Protein AF-A0AAE9CWZ1-F1 (afdb_monomer_lite)

Foldseek 3Di:
DVVVVVVVVVVVQVVVQVVVCVVVVNPDDRVVVCVVPPQAAEDADDPVPDDDDDDDPRYDHPYHPDPPDPPPPDDPPVVVVVQVVDPDADDDDPPDPDDPVPPDVVVVVVVHDD

Radius of gyration: 20.0 Å; chains: 1; bounding box: 52×28×36 Å

Sequence (114 aa):
MVTSFYYAFANLFDRQHTHAQSLMNGDVRHWKEILQTATFFFYNSNPYIQFAMPRLEKSVEIGRFTIEDSKSEKVDGEYDEILNLRNSTVLISFGTVVLSSDMPDSFKFLKMWF

Organism: Caenorhabditis briggsae (NCBI:txid6238)

InterPro domains:
  IPR050271 UDP-glycosyltransferase [PTHR48043] (7-108)

Structure (mmCIF, N/CA/C/O backbone):
data_AF-A0AAE9CWZ1-F1
#
_entry.id   AF-A0AAE9CWZ1-F1
#
loop_
_atom_site.group_PDB
_atom_site.id
_atom_site.type_symbol
_atom_site.label_atom_id
_atom_site.label_alt_id
_atom_site.label_comp_id
_atom_site.label_asym_id
_atom_site.label_entity_id
_atom_site.label_seq_id
_atom_site.pdbx_PDB_ins_code
_atom_site.Cartn_x
_atom_site.Cartn_y
_atom_site.Cartn_z
_atom_site.occupancy
_atom_site.B_iso_or_equiv
_atom_site.auth_seq_id
_atom_site.auth_comp_id
_atom_site.auth_asym_id
_atom_site.auth_atom_id
_atom_site.pdbx_PDB_model_num
ATOM 1 N N . MET A 1 1 ? 16.090 -14.486 13.052 1.00 58.25 1 MET A N 1
ATOM 2 C CA . MET A 1 1 ? 15.022 -13.486 13.282 1.00 58.25 1 MET A CA 1
ATOM 3 C C . MET A 1 1 ? 15.002 -12.411 12.192 1.00 58.25 1 MET A C 1
ATOM 5 O O . MET A 1 1 ? 13.959 -12.188 11.605 1.00 58.25 1 MET A O 1
ATOM 9 N N . VAL A 1 2 ? 16.143 -11.809 11.838 1.00 61.53 2 VAL A N 1
ATOM 10 C CA . VAL A 1 2 ? 16.217 -10.796 10.762 1.00 61.53 2 VAL A CA 1
ATOM 11 C C . VAL A 1 2 ? 15.918 -11.381 9.367 1.00 61.53 2 VAL A C 1
ATOM 13 O O . VAL A 1 2 ? 15.167 -10.800 8.592 1.00 61.53 2 VAL A O 1
ATOM 16 N N . THR A 1 3 ? 16.417 -12.583 9.065 1.00 70.69 3 THR A N 1
ATOM 17 C CA . THR A 1 3 ? 16.200 -13.243 7.763 1.00 70.69 3 THR A CA 1
ATOM 18 C C . THR A 1 3 ? 14.736 -13.604 7.497 1.00 70.69 3 THR A C 1
ATOM 20 O O . THR A 1 3 ? 14.282 -13.507 6.361 1.00 70.69 3 THR A O 1
ATOM 23 N N . SER A 1 4 ? 13.969 -13.979 8.530 1.00 79.50 4 SER A N 1
ATOM 24 C CA . SER A 1 4 ? 12.548 -14.317 8.358 1.00 79.50 4 SER A CA 1
ATOM 25 C C . SER A 1 4 ? 11.705 -13.086 8.043 1.00 79.50 4 SER A C 1
ATOM 27 O O . SER A 1 4 ? 10.764 -13.180 7.264 1.00 79.50 4 SER A O 1
ATOM 29 N N . PHE A 1 5 ? 12.068 -11.929 8.605 1.00 78.44 5 PHE A N 1
ATOM 30 C CA . PHE A 1 5 ? 11.422 -10.657 8.301 1.00 78.44 5 PHE A CA 1
ATOM 31 C C . PHE A 1 5 ? 11.621 -10.282 6.827 1.00 78.44 5 PHE A C 1
ATOM 33 O O . PHE A 1 5 ? 10.644 -10.075 6.113 1.00 78.44 5 PHE A O 1
ATOM 40 N N . TYR A 1 6 ? 12.862 -10.306 6.328 1.00 83.25 6 TYR A N 1
ATOM 41 C CA . TYR A 1 6 ? 13.136 -10.031 4.911 1.00 83.25 6 TYR A CA 1
ATOM 42 C C . TYR A 1 6 ? 12.433 -11.010 3.965 1.00 83.25 6 TYR A C 1
ATOM 44 O O . TYR A 1 6 ? 11.889 -10.592 2.944 1.00 83.25 6 TYR A O 1
ATOM 52 N N . TYR A 1 7 ? 12.391 -12.297 4.321 1.00 89.56 7 TYR A N 1
ATOM 53 C CA . TYR A 1 7 ? 11.687 -13.311 3.536 1.00 89.56 7 TYR A CA 1
ATOM 54 C C . TYR A 1 7 ? 10.173 -13.059 3.484 1.00 89.56 7 TYR A C 1
ATOM 56 O O . TYR A 1 7 ? 9.558 -13.177 2.426 1.00 89.56 7 TYR A O 1
ATOM 64 N N . ALA A 1 8 ? 9.567 -12.653 4.604 1.00 91.44 8 ALA A N 1
ATOM 65 C CA . ALA A 1 8 ? 8.147 -12.322 4.658 1.00 91.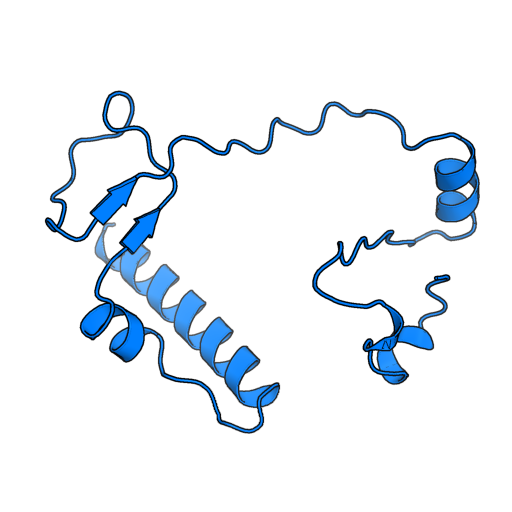44 8 ALA A CA 1
ATOM 66 C C . ALA A 1 8 ? 7.792 -11.129 3.753 1.00 91.44 8 ALA A C 1
ATOM 68 O O . ALA A 1 8 ? 6.812 -11.205 3.012 1.00 91.44 8 ALA A O 1
ATOM 69 N N . PHE A 1 9 ? 8.604 -10.065 3.761 1.00 88.69 9 PHE A N 1
ATOM 70 C CA . PHE A 1 9 ? 8.398 -8.909 2.880 1.00 88.69 9 PHE A CA 1
ATOM 71 C C . PHE A 1 9 ? 8.631 -9.235 1.409 1.00 88.69 9 PHE A C 1
ATOM 73 O O . PHE A 1 9 ? 7.834 -8.815 0.576 1.00 88.69 9 PHE A O 1
ATOM 80 N N . ALA A 1 10 ? 9.658 -10.024 1.085 1.00 92.25 10 ALA A N 1
ATOM 81 C CA . ALA A 1 10 ? 9.879 -10.475 -0.286 1.00 92.25 10 ALA A CA 1
ATOM 82 C C . ALA A 1 10 ? 8.652 -11.236 -0.819 1.00 92.25 10 ALA A C 1
ATOM 84 O O . ALA A 1 10 ? 8.110 -10.868 -1.856 1.00 92.25 10 ALA A O 1
ATOM 85 N N . ASN A 1 11 ? 8.125 -12.192 -0.046 1.00 94.75 11 ASN A N 1
ATOM 86 C CA . ASN A 1 11 ? 6.914 -12.930 -0.418 1.00 94.75 11 ASN A CA 1
ATOM 87 C C . ASN A 1 11 ? 5.666 -12.040 -0.511 1.00 94.75 11 ASN A C 1
ATOM 89 O O . ASN A 1 11 ? 4.745 -12.330 -1.276 1.00 94.75 11 ASN A O 1
ATOM 93 N N . LEU A 1 12 ? 5.569 -10.989 0.306 1.00 94.88 12 LEU A N 1
ATOM 94 C CA . LEU A 1 12 ? 4.478 -10.022 0.207 1.00 94.88 12 LEU A CA 1
ATOM 95 C C . LEU A 1 12 ? 4.575 -9.229 -1.101 1.00 94.88 12 LEU A C 1
ATOM 97 O O . LEU A 1 12 ? 3.591 -9.170 -1.836 1.00 94.88 12 LEU A O 1
ATOM 101 N N . PHE A 1 13 ? 5.747 -8.675 -1.408 1.00 94.62 13 PHE A N 1
ATOM 102 C CA . PHE A 1 13 ? 5.964 -7.892 -2.622 1.00 94.62 13 PHE A CA 1
ATOM 103 C C . PHE A 1 13 ? 5.832 -8.732 -3.890 1.00 94.62 13 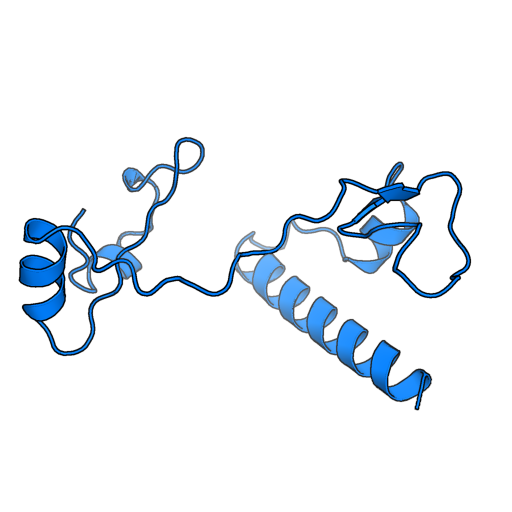PHE A C 1
ATOM 105 O O . PHE A 1 13 ? 5.242 -8.262 -4.858 1.00 94.62 13 PHE A O 1
ATOM 112 N N . ASP A 1 14 ? 6.279 -9.988 -3.878 1.00 95.44 14 ASP A N 1
ATOM 113 C CA . ASP A 1 14 ? 6.103 -10.906 -5.008 1.00 95.44 14 ASP A CA 1
ATOM 114 C C . ASP A 1 14 ? 4.612 -11.194 -5.268 1.00 95.44 14 ASP A C 1
ATOM 116 O O . ASP A 1 14 ? 4.153 -11.171 -6.414 1.00 95.44 14 ASP A O 1
ATOM 120 N N . ARG A 1 15 ? 3.809 -11.374 -4.207 1.00 95.38 15 ARG A N 1
ATOM 121 C CA . ARG A 1 15 ? 2.349 -11.534 -4.333 1.00 95.38 15 ARG A CA 1
ATOM 122 C C . ARG A 1 15 ? 1.669 -10.271 -4.856 1.00 95.38 15 ARG A C 1
ATOM 124 O O . ARG A 1 15 ? 0.822 -10.362 -5.741 1.00 95.38 15 ARG A O 1
ATOM 131 N N . GLN A 1 16 ? 2.042 -9.102 -4.336 1.00 93.88 16 GLN A N 1
ATOM 132 C CA . GLN A 1 16 ? 1.512 -7.819 -4.806 1.00 93.88 16 GLN A CA 1
ATOM 133 C C . GLN A 1 16 ? 1.870 -7.565 -6.272 1.00 93.88 16 GLN A C 1
ATOM 135 O O . GLN A 1 16 ? 1.009 -7.157 -7.047 1.00 93.88 16 GLN A O 1
ATOM 140 N N . HIS A 1 17 ? 3.109 -7.863 -6.664 1.00 94.44 17 HIS A N 1
ATOM 141 C CA . HIS A 1 17 ? 3.558 -7.747 -8.045 1.00 94.44 17 HIS A CA 1
ATOM 142 C C . HIS A 1 17 ? 2.763 -8.671 -8.971 1.00 94.44 17 HIS A C 1
ATOM 144 O O . HIS A 1 17 ? 2.250 -8.202 -9.979 1.00 94.44 17 HIS A O 1
ATOM 150 N N . THR A 1 18 ? 2.577 -9.940 -8.594 1.00 94.31 18 THR A N 1
ATOM 151 C CA . THR A 1 18 ? 1.771 -10.899 -9.373 1.00 94.31 18 THR A CA 1
ATOM 152 C C . THR A 1 18 ? 0.342 -10.393 -9.574 1.00 94.31 18 THR A C 1
ATOM 154 O O . THR A 1 18 ? -0.213 -10.470 -10.670 1.00 94.31 18 THR A O 1
ATOM 157 N N . HIS A 1 19 ? -0.257 -9.826 -8.523 1.00 93.19 19 HIS A N 1
ATOM 158 C CA . HIS A 1 19 ? -1.596 -9.259 -8.611 1.00 93.19 19 HIS A CA 1
ATOM 159 C C . HIS A 1 19 ? -1.639 -8.041 -9.543 1.00 93.19 19 HIS A C 1
ATOM 161 O O . HIS A 1 19 ? -2.466 -8.000 -10.452 1.00 93.19 19 HIS A O 1
ATOM 167 N N . ALA A 1 20 ? -0.707 -7.097 -9.398 1.00 92.38 20 ALA A N 1
ATOM 168 C CA . ALA A 1 20 ? -0.603 -5.941 -10.287 1.00 92.38 20 ALA A CA 1
ATOM 169 C C . ALA A 1 20 ? -0.387 -6.362 -11.750 1.00 92.38 20 ALA A C 1
ATOM 171 O O . ALA A 1 20 ? -1.028 -5.825 -12.650 1.00 92.38 20 ALA A O 1
ATOM 172 N N . GLN A 1 21 ? 0.447 -7.377 -11.983 1.00 93.06 21 GLN A N 1
ATOM 173 C CA . GLN A 1 21 ? 0.716 -7.926 -13.308 1.00 93.06 21 GLN A CA 1
ATOM 174 C C . GLN A 1 21 ? -0.554 -8.486 -13.966 1.00 93.06 21 GLN A C 1
ATOM 176 O O . GLN A 1 21 ? -0.770 -8.250 -15.154 1.00 93.06 21 GLN A O 1
ATOM 181 N N . SER A 1 22 ? -1.416 -9.170 -13.200 1.00 91.62 22 SER A N 1
ATOM 182 C CA . SER A 1 22 ? -2.708 -9.665 -13.701 1.00 91.62 22 SER A CA 1
ATOM 183 C C . SER A 1 22 ? -3.698 -8.554 -14.058 1.00 91.62 22 SER A C 1
ATOM 185 O O . SER A 1 22 ? -4.511 -8.739 -14.957 1.00 91.62 22 SER A O 1
ATOM 187 N N . LEU A 1 23 ? -3.622 -7.405 -13.381 1.00 89.94 23 LEU A N 1
ATOM 188 C CA . LEU A 1 23 ? -4.533 -6.276 -13.591 1.00 89.94 23 LEU A CA 1
ATOM 189 C C . LEU A 1 23 ? -4.101 -5.375 -14.752 1.00 89.94 23 LEU A C 1
ATOM 191 O O . LEU A 1 23 ? -4.948 -4.801 -15.427 1.00 89.94 23 LEU A O 1
ATOM 195 N N . MET A 1 24 ? -2.794 -5.241 -14.981 1.00 88.44 24 MET A N 1
ATOM 196 C CA . MET A 1 24 ? -2.226 -4.345 -15.996 1.00 88.44 24 MET A CA 1
ATOM 197 C C . MET A 1 24 ? -1.735 -5.098 -17.243 1.00 88.44 24 MET A C 1
ATOM 199 O O . MET A 1 24 ? -0.868 -4.610 -17.961 1.00 88.44 24 MET A O 1
ATOM 203 N N . ASN A 1 25 ? -2.245 -6.309 -17.496 1.00 88.31 25 ASN A N 1
ATOM 204 C CA . ASN A 1 25 ? -1.882 -7.146 -18.649 1.00 88.31 25 ASN A CA 1
ATOM 205 C C . ASN A 1 25 ? -0.362 -7.333 -18.841 1.00 88.31 25 ASN A C 1
ATOM 207 O O . ASN A 1 25 ? 0.129 -7.412 -19.966 1.00 88.31 25 ASN A O 1
ATOM 211 N N . GLY A 1 26 ? 0.393 -7.410 -17.744 1.00 87.94 26 GLY A N 1
ATOM 212 C CA . GLY A 1 26 ? 1.845 -7.572 -17.783 1.00 87.94 26 GLY A CA 1
ATOM 213 C C . GLY A 1 26 ? 2.667 -6.281 -17.845 1.00 87.94 26 GLY A C 1
ATOM 214 O O . GLY A 1 26 ? 3.882 -6.371 -17.684 1.00 87.94 26 GLY A O 1
ATOM 215 N N . ASP A 1 27 ? 2.056 -5.104 -18.003 1.00 91.00 27 ASP A N 1
ATOM 216 C CA . ASP A 1 27 ? 2.763 -3.813 -18.058 1.00 91.00 27 ASP A CA 1
ATOM 217 C C . ASP A 1 27 ? 3.105 -3.274 -16.656 1.00 91.00 27 ASP A C 1
ATOM 219 O O . ASP A 1 27 ? 2.652 -2.216 -16.222 1.00 91.00 27 ASP A O 1
ATOM 223 N N . VAL A 1 28 ? 3.870 -4.052 -15.882 1.00 92.19 28 VAL A N 1
ATOM 224 C CA . VAL A 1 28 ? 4.299 -3.686 -14.523 1.00 92.19 28 VAL A CA 1
ATOM 225 C C . VAL A 1 28 ? 5.752 -4.073 -14.312 1.00 92.19 28 VAL A C 1
ATOM 227 O O . VAL A 1 28 ? 6.128 -5.234 -14.459 1.00 92.19 28 VAL A O 1
ATOM 230 N N . ARG A 1 29 ? 6.571 -3.111 -13.881 1.00 92.06 29 ARG A N 1
ATOM 231 C CA . ARG A 1 29 ? 7.966 -3.369 -13.497 1.00 92.06 29 ARG A CA 1
ATOM 232 C C . ARG A 1 29 ? 8.052 -4.192 -12.215 1.00 92.06 29 ARG A C 1
ATOM 234 O O . ARG A 1 29 ? 7.265 -4.004 -11.284 1.00 92.06 29 ARG A O 1
ATOM 241 N N . HIS A 1 30 ? 9.053 -5.064 -12.131 1.00 94.00 30 HIS A N 1
ATOM 242 C CA . HIS A 1 30 ? 9.279 -5.856 -10.928 1.00 94.00 30 HIS A CA 1
ATOM 243 C C . HIS A 1 30 ? 9.739 -4.957 -9.769 1.00 94.00 30 HIS A C 1
ATOM 245 O O . HIS A 1 30 ? 10.570 -4.064 -9.942 1.00 94.00 30 HIS A O 1
ATOM 251 N N . TRP A 1 31 ? 9.253 -5.205 -8.550 1.00 92.62 31 TRP A N 1
ATOM 252 C CA . TRP A 1 31 ? 9.542 -4.338 -7.396 1.00 92.62 31 TRP A CA 1
ATOM 253 C C . TRP A 1 31 ? 11.047 -4.213 -7.097 1.00 92.62 31 TRP A C 1
ATOM 255 O O . TRP A 1 31 ? 11.519 -3.142 -6.723 1.00 92.62 31 TRP A O 1
ATOM 265 N N . LYS A 1 32 ? 11.827 -5.279 -7.327 1.00 92.56 32 LYS A N 1
ATOM 266 C CA . LYS A 1 32 ? 13.298 -5.257 -7.187 1.00 92.56 32 LYS A CA 1
ATOM 267 C C . LYS A 1 32 ? 13.966 -4.261 -8.140 1.00 92.56 32 LYS A C 1
ATOM 269 O O . LYS A 1 32 ? 14.878 -3.555 -7.724 1.00 92.56 32 LYS A O 1
ATOM 274 N N . GLU A 1 33 ? 13.497 -4.172 -9.383 1.00 93.50 33 GLU A N 1
ATOM 275 C CA . GLU A 1 33 ? 14.028 -3.225 -10.372 1.00 93.50 33 GLU A CA 1
ATOM 276 C C . GLU A 1 33 ? 13.692 -1.788 -9.978 1.00 93.50 33 GLU A C 1
ATOM 278 O O . GLU A 1 33 ? 14.538 -0.898 -10.070 1.00 93.50 33 GLU A O 1
ATOM 283 N N . ILE A 1 34 ? 12.473 -1.566 -9.474 1.00 92.06 34 ILE A N 1
ATOM 284 C CA . ILE A 1 34 ? 12.043 -0.263 -8.959 1.00 92.06 34 ILE A CA 1
ATOM 285 C C . ILE A 1 34 ? 12.952 0.163 -7.802 1.00 92.06 34 ILE A C 1
ATOM 287 O O . ILE A 1 34 ? 13.468 1.275 -7.819 1.00 92.06 34 ILE A O 1
ATOM 291 N N . LEU A 1 35 ? 13.226 -0.719 -6.835 1.00 89.12 35 LEU A N 1
ATOM 292 C CA . LEU A 1 35 ? 14.139 -0.409 -5.728 1.00 89.12 35 LEU A CA 1
ATOM 293 C C . LEU A 1 35 ? 15.569 -0.111 -6.207 1.00 89.12 35 LEU A C 1
ATOM 295 O O . LEU A 1 35 ? 16.243 0.760 -5.661 1.00 89.12 35 LEU A O 1
ATOM 299 N N . GLN A 1 36 ? 16.058 -0.803 -7.232 1.00 89.62 36 GLN A N 1
ATOM 300 C CA . GLN A 1 36 ? 17.405 -0.560 -7.753 1.00 89.62 36 GLN A CA 1
ATOM 301 C C . GLN A 1 36 ? 17.509 0.769 -8.513 1.00 89.62 36 GLN A C 1
ATOM 303 O O . GLN A 1 36 ? 18.513 1.469 -8.387 1.00 89.62 36 GLN A O 1
ATOM 308 N N . THR A 1 37 ? 16.467 1.136 -9.261 1.00 92.12 37 THR A N 1
ATOM 309 C CA . THR A 1 37 ? 16.477 2.292 -10.174 1.00 92.12 37 THR A CA 1
ATOM 310 C C . THR A 1 37 ? 15.871 3.565 -9.586 1.00 92.12 37 THR A C 1
ATOM 312 O O . THR A 1 37 ? 16.080 4.643 -10.138 1.00 92.12 37 THR A O 1
ATOM 315 N N . ALA A 1 38 ? 15.153 3.481 -8.463 1.00 90.75 38 ALA A N 1
ATOM 316 C CA . ALA A 1 38 ? 14.527 4.637 -7.832 1.00 90.75 38 ALA A CA 1
ATOM 317 C C . ALA A 1 38 ? 15.557 5.707 -7.436 1.00 90.75 38 ALA A C 1
ATOM 319 O O . ALA A 1 38 ? 16.536 5.425 -6.731 1.00 90.75 38 ALA A O 1
ATOM 320 N N . THR A 1 39 ? 15.295 6.948 -7.856 1.00 92.12 39 THR A N 1
ATOM 321 C CA . THR A 1 39 ? 16.121 8.120 -7.534 1.00 92.12 39 THR A CA 1
ATOM 322 C C . THR A 1 39 ? 15.944 8.564 -6.092 1.00 92.12 39 THR A C 1
ATOM 324 O O . THR A 1 39 ? 16.933 8.926 -5.474 1.00 92.12 39 THR A O 1
ATOM 327 N N . PHE A 1 40 ? 14.721 8.495 -5.557 1.00 92.44 40 PHE A N 1
ATOM 328 C CA . PHE A 1 40 ? 14.389 8.858 -4.179 1.00 92.44 40 PHE A CA 1
ATOM 329 C C . PHE A 1 40 ? 13.467 7.817 -3.549 1.00 92.44 40 PHE A C 1
ATOM 331 O O . PHE A 1 40 ? 12.624 7.229 -4.228 1.00 92.44 40 PHE A O 1
ATOM 338 N N . PHE A 1 41 ? 13.608 7.623 -2.241 1.00 89.75 41 PHE A N 1
ATOM 339 C CA . PHE A 1 41 ? 12.720 6.797 -1.435 1.00 89.75 41 PHE A CA 1
ATOM 340 C C . PHE A 1 41 ? 11.993 7.656 -0.422 1.00 89.75 41 PHE A C 1
ATOM 342 O O . PHE A 1 41 ? 12.626 8.213 0.466 1.00 89.75 41 PHE A O 1
ATOM 349 N N . PHE A 1 42 ? 10.671 7.711 -0.525 1.00 89.31 42 PHE A N 1
ATOM 350 C CA . PHE A 1 42 ? 9.832 8.378 0.458 1.00 89.31 42 PHE A CA 1
ATOM 351 C C . PHE A 1 42 ? 9.279 7.341 1.427 1.00 89.31 42 PHE A C 1
ATOM 353 O O . PHE A 1 42 ? 8.658 6.370 0.995 1.00 89.31 42 PHE A O 1
ATOM 360 N N . TYR A 1 43 ? 9.494 7.521 2.727 1.00 85.12 43 TYR A N 1
ATOM 361 C CA . TYR A 1 43 ? 8.907 6.635 3.729 1.00 85.12 43 TYR A CA 1
ATOM 362 C C . TYR A 1 43 ? 8.463 7.381 4.977 1.00 85.12 43 TYR A C 1
ATOM 364 O O . TYR A 1 43 ? 8.986 8.437 5.343 1.00 85.12 43 TYR A O 1
ATOM 372 N N . ASN A 1 44 ? 7.457 6.801 5.629 1.00 86.19 44 ASN A N 1
ATOM 373 C CA . ASN A 1 44 ? 6.916 7.320 6.866 1.00 86.19 44 ASN A CA 1
ATOM 374 C C . ASN A 1 44 ? 7.849 6.975 8.028 1.00 86.19 44 ASN A C 1
ATOM 376 O O . ASN A 1 44 ? 7.945 5.818 8.428 1.00 86.19 44 ASN A O 1
ATOM 380 N N . SER A 1 45 ? 8.571 7.965 8.539 1.00 82.31 45 SER A N 1
ATOM 381 C CA . SER A 1 45 ? 9.475 7.799 9.673 1.00 82.31 45 SER A CA 1
ATOM 382 C C . SER A 1 45 ? 9.682 9.127 10.387 1.00 82.31 45 SER A C 1
ATOM 384 O O . SER A 1 45 ? 9.475 10.198 9.813 1.00 82.31 45 SER A O 1
ATOM 386 N N . ASN A 1 46 ? 10.063 9.039 11.661 1.00 81.25 46 ASN A N 1
ATOM 387 C CA . ASN A 1 46 ? 10.530 10.171 12.440 1.00 81.25 46 ASN A CA 1
ATOM 388 C C . ASN A 1 46 ? 11.972 9.892 12.902 1.00 81.25 46 ASN A C 1
ATOM 390 O O . ASN A 1 46 ? 12.174 8.951 13.681 1.00 81.25 46 ASN A O 1
ATOM 394 N N . PRO A 1 47 ? 12.950 10.725 12.502 1.00 76.69 47 PRO A N 1
ATOM 395 C CA . PRO A 1 47 ? 14.366 10.472 12.753 1.00 76.69 47 PRO A CA 1
ATOM 396 C C . PRO A 1 47 ? 14.746 10.572 14.234 1.00 76.69 47 PRO A C 1
ATOM 398 O O . PRO A 1 47 ? 15.796 10.069 14.623 1.00 76.69 47 PRO A O 1
ATOM 401 N N . TYR A 1 48 ? 13.914 11.217 15.056 1.00 78.62 48 TYR A N 1
ATOM 402 C CA . TYR A 1 48 ? 14.168 11.426 16.481 1.00 78.62 48 TYR A CA 1
ATOM 403 C C . TYR A 1 48 ? 13.586 10.324 17.372 1.00 78.62 48 TYR A C 1
ATOM 405 O O . TYR A 1 48 ? 14.047 10.147 18.495 1.00 78.62 48 TYR A O 1
ATOM 413 N N . ILE A 1 49 ? 12.561 9.606 16.900 1.00 82.00 49 ILE A N 1
ATOM 414 C CA . ILE A 1 49 ? 11.846 8.585 17.688 1.00 82.00 49 ILE A CA 1
ATOM 415 C C . ILE A 1 49 ? 12.250 7.171 17.254 1.00 82.00 49 ILE A C 1
ATOM 417 O O . ILE A 1 49 ? 12.219 6.238 18.055 1.00 82.00 49 ILE A O 1
ATOM 421 N N . GLN A 1 50 ? 12.604 6.992 15.981 1.00 73.81 50 GLN A N 1
ATOM 422 C CA . GLN A 1 50 ? 12.916 5.681 15.430 1.00 73.81 50 GLN A CA 1
ATOM 423 C C . GLN A 1 50 ? 14.336 5.224 15.789 1.00 73.81 50 GLN A C 1
ATOM 425 O O . GLN A 1 50 ? 15.249 6.027 15.968 1.00 73.81 50 GLN A O 1
ATOM 430 N N . PHE A 1 51 ? 14.527 3.904 15.859 1.00 79.62 51 PHE A N 1
ATOM 431 C CA . PHE A 1 51 ? 15.849 3.301 16.001 1.00 79.62 51 PHE A CA 1
ATOM 432 C C . PHE A 1 51 ? 16.795 3.744 14.880 1.00 79.62 51 PHE A C 1
ATOM 434 O O . PHE A 1 51 ? 16.402 3.824 13.714 1.00 79.62 51 PHE A O 1
ATOM 441 N N . ALA A 1 52 ? 18.061 3.970 15.237 1.00 79.88 52 ALA A N 1
ATOM 442 C CA . ALA A 1 52 ? 19.097 4.299 14.272 1.00 79.88 52 ALA A CA 1
ATOM 443 C C . ALA A 1 52 ? 19.270 3.144 13.273 1.00 79.88 52 ALA A C 1
ATOM 445 O O . ALA A 1 52 ? 19.623 2.024 13.647 1.00 79.88 52 ALA A O 1
ATOM 446 N N . MET A 1 53 ? 19.024 3.431 11.997 1.00 80.38 53 MET A N 1
ATOM 447 C CA . MET A 1 53 ? 19.214 2.503 10.886 1.00 80.38 53 MET A CA 1
ATOM 448 C C . MET A 1 53 ? 20.074 3.163 9.801 1.00 80.38 53 MET A C 1
ATOM 450 O O . MET A 1 53 ? 20.021 4.387 9.649 1.00 80.38 53 MET A O 1
ATOM 454 N N . PRO A 1 54 ? 20.873 2.392 9.044 1.00 82.69 54 PRO A N 1
ATOM 455 C CA . PRO A 1 54 ? 21.620 2.937 7.918 1.00 82.69 54 PRO A CA 1
ATOM 456 C C . PRO A 1 54 ? 20.648 3.486 6.868 1.00 82.69 54 PRO A C 1
ATOM 458 O O . PRO A 1 54 ? 19.745 2.781 6.418 1.00 82.69 54 PRO A O 1
ATOM 461 N N . ARG A 1 55 ? 20.838 4.751 6.482 1.00 80.12 55 ARG A N 1
ATOM 462 C CA . ARG A 1 55 ? 20.027 5.435 5.467 1.00 80.12 55 ARG A CA 1
ATOM 463 C C . ARG A 1 55 ? 20.863 5.711 4.230 1.00 80.12 55 ARG A C 1
ATOM 465 O O . ARG A 1 55 ? 22.025 6.092 4.332 1.00 80.12 55 ARG A O 1
ATOM 472 N N . LEU A 1 56 ? 20.249 5.539 3.066 1.00 85.00 56 LEU A N 1
ATOM 473 C CA . LEU A 1 56 ? 20.818 6.011 1.806 1.00 85.00 56 LEU A CA 1
ATOM 474 C C . LEU A 1 56 ? 20.582 7.518 1.692 1.00 85.00 56 LEU A C 1
ATOM 476 O O . LEU A 1 56 ? 19.517 7.980 2.087 1.00 85.00 56 LEU A O 1
ATOM 480 N N . GLU A 1 57 ? 21.498 8.266 1.081 1.00 86.62 57 GLU A N 1
ATOM 481 C CA . GLU A 1 57 ? 21.343 9.723 0.889 1.00 86.62 57 GLU A CA 1
ATOM 482 C C . GLU A 1 57 ? 20.089 10.094 0.080 1.00 86.62 57 GLU A C 1
ATOM 484 O O . GLU A 1 57 ? 19.515 11.162 0.258 1.00 86.62 57 GLU A O 1
ATOM 489 N N . LYS A 1 58 ? 19.600 9.165 -0.749 1.00 88.88 58 LYS A N 1
ATOM 490 C CA . LYS A 1 58 ? 18.344 9.287 -1.501 1.00 88.88 58 LYS A CA 1
ATOM 491 C C . LYS A 1 58 ? 17.061 9.012 -0.700 1.00 88.88 58 LYS A C 1
ATOM 493 O O . LYS A 1 58 ? 15.989 8.848 -1.278 1.00 88.88 58 LYS A O 1
ATOM 498 N N . SER A 1 59 ? 17.158 8.904 0.617 1.00 88.81 59 SER A N 1
ATOM 499 C CA . SER A 1 59 ? 16.035 8.623 1.514 1.00 88.81 59 SER A CA 1
ATOM 500 C C . SER A 1 59 ? 15.413 9.920 2.021 1.00 88.81 59 SER A C 1
ATOM 502 O O . SER A 1 59 ? 16.082 10.695 2.697 1.00 88.81 59 SER A O 1
ATOM 504 N N . VAL A 1 60 ? 14.135 10.141 1.728 1.00 89.25 60 VAL A N 1
ATOM 505 C CA . VAL A 1 60 ? 13.365 11.311 2.156 1.00 89.25 60 VAL A CA 1
ATOM 506 C C . VAL A 1 60 ? 12.277 10.876 3.134 1.00 89.25 60 VAL A C 1
ATOM 508 O O . VAL A 1 60 ? 11.392 10.082 2.817 1.00 89.25 60 VAL A O 1
ATOM 511 N N . GLU A 1 61 ? 12.325 11.419 4.343 1.00 87.12 61 GLU A N 1
ATOM 512 C CA . GLU A 1 61 ? 11.339 11.137 5.384 1.00 87.12 61 GLU A CA 1
ATOM 513 C C . GLU A 1 61 ? 10.193 12.143 5.281 1.00 87.12 61 GLU A C 1
ATOM 515 O O . GLU A 1 61 ? 10.394 13.347 5.421 1.00 87.12 61 GLU A O 1
ATOM 520 N N . ILE A 1 62 ? 8.977 11.656 5.037 1.00 85.75 62 ILE A N 1
ATOM 521 C CA . ILE A 1 62 ? 7.792 12.509 4.824 1.00 85.75 62 ILE A CA 1
ATOM 522 C C . ILE A 1 62 ? 7.085 12.905 6.131 1.00 85.75 62 ILE A C 1
ATOM 524 O O . ILE A 1 62 ? 5.961 13.397 6.108 1.00 85.75 62 ILE A O 1
ATOM 528 N N . GLY A 1 63 ? 7.739 12.707 7.281 1.00 72.50 63 GLY A N 1
ATOM 529 C CA . GLY A 1 63 ? 7.137 12.909 8.599 1.00 72.50 63 GLY A CA 1
ATOM 530 C C . GLY A 1 63 ? 6.079 11.851 8.920 1.00 72.50 63 GLY A C 1
ATOM 531 O O . GLY A 1 63 ? 5.727 11.017 8.091 1.00 72.50 63 GLY A O 1
ATOM 532 N N . ARG A 1 64 ? 5.597 11.821 10.163 1.00 66.25 64 ARG A N 1
ATOM 533 C CA . ARG A 1 64 ? 4.687 10.779 10.659 1.00 66.25 64 ARG A CA 1
ATOM 534 C C . ARG A 1 64 ? 3.246 11.058 10.203 1.00 66.25 64 ARG A C 1
ATOM 536 O O . ARG A 1 64 ? 2.596 11.942 10.746 1.00 66.25 64 ARG A O 1
ATOM 543 N N . PHE A 1 65 ? 2.735 10.264 9.264 1.00 68.19 65 PHE A N 1
ATOM 544 C CA . PHE A 1 65 ? 1.316 10.174 8.927 1.00 68.19 65 PHE A CA 1
ATOM 545 C C . PHE A 1 65 ? 0.789 8.997 9.736 1.00 68.19 65 PHE A C 1
ATOM 547 O O . PHE A 1 65 ? 0.815 7.853 9.291 1.00 68.19 65 PHE A O 1
ATOM 554 N N . THR A 1 66 ? 0.427 9.256 10.991 1.00 66.19 66 THR A N 1
ATOM 555 C CA . THR A 1 66 ? -0.297 8.238 11.757 1.00 66.19 66 THR A CA 1
ATOM 556 C C . THR A 1 66 ? -1.743 8.360 11.350 1.00 66.19 66 THR A C 1
ATOM 558 O O . THR A 1 66 ? -2.309 9.446 11.442 1.00 66.19 66 THR A O 1
ATOM 561 N N . ILE A 1 67 ? -2.323 7.260 10.891 1.00 66.62 67 ILE A N 1
ATOM 562 C CA . ILE A 1 67 ? -3.771 7.118 10.932 1.00 66.62 67 ILE A CA 1
ATOM 563 C C . ILE A 1 67 ? -4.086 7.143 12.424 1.00 66.62 67 ILE A C 1
ATOM 565 O O . ILE A 1 67 ? -3.698 6.211 13.128 1.00 66.62 67 ILE A O 1
ATOM 569 N N . GLU A 1 68 ? -4.635 8.254 12.927 1.00 66.31 68 GLU A N 1
ATOM 570 C CA . GLU A 1 68 ? -5.163 8.264 14.289 1.00 66.31 68 GLU A CA 1
ATOM 571 C C . GLU A 1 68 ? -6.081 7.053 14.413 1.00 66.31 68 GLU A C 1
ATOM 573 O O . GLU A 1 68 ? -6.846 6.775 13.481 1.00 66.31 68 GLU A O 1
ATOM 578 N N . ASP A 1 69 ? -5.966 6.311 15.520 1.00 64.00 69 ASP A N 1
ATOM 579 C CA . ASP A 1 69 ? -6.938 5.265 15.820 1.00 64.00 69 ASP A CA 1
ATOM 580 C C . ASP A 1 69 ? -8.305 5.876 15.585 1.00 64.00 69 ASP A C 1
ATOM 582 O O . ASP A 1 69 ? -8.551 6.983 16.073 1.00 64.00 69 ASP A O 1
ATOM 586 N N . SER A 1 70 ? -9.132 5.212 14.771 1.00 61.34 70 SER A N 1
ATOM 587 C CA . SER A 1 70 ? -10.432 5.743 14.404 1.00 61.34 70 SER A CA 1
ATOM 588 C C . SER A 1 70 ? -11.150 6.068 15.703 1.00 61.34 70 SER A C 1
ATOM 590 O O . SER A 1 70 ? -11.679 5.174 16.372 1.00 61.34 70 SER A O 1
ATOM 592 N N . LYS A 1 71 ? -11.166 7.350 16.088 1.00 60.78 71 LYS A N 1
ATOM 593 C CA . LYS A 1 71 ? -12.218 7.844 16.953 1.00 60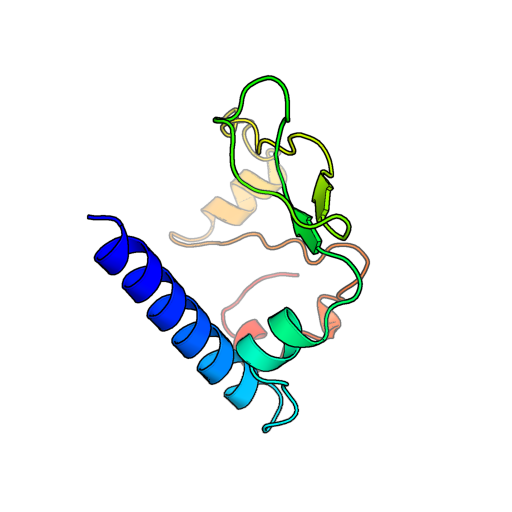.78 71 LYS A CA 1
ATOM 594 C C . LYS A 1 71 ? -13.457 7.356 16.242 1.00 60.78 71 LYS A C 1
ATOM 596 O O . LYS A 1 71 ? -13.576 7.542 15.030 1.00 60.78 71 LYS A O 1
ATOM 601 N N . SER A 1 72 ? -14.262 6.581 16.954 1.00 60.81 72 SER A N 1
ATOM 602 C CA . SER A 1 72 ? -15.519 6.051 16.445 1.00 60.81 72 SER A CA 1
ATOM 603 C C . SER A 1 72 ? -16.472 7.235 16.278 1.00 60.81 72 SER A C 1
ATOM 605 O O . SER A 1 72 ? -17.437 7.404 17.017 1.00 60.81 72 SER A O 1
ATOM 607 N N . GLU A 1 73 ? -16.104 8.141 15.380 1.00 66.19 73 GLU A N 1
ATOM 608 C CA . GLU A 1 73 ? -16.934 9.186 14.847 1.00 66.19 73 GLU A CA 1
ATOM 609 C C . GLU A 1 73 ? -17.961 8.406 14.053 1.00 66.19 73 GLU A C 1
ATOM 611 O O . GLU A 1 73 ? -17.650 7.754 13.050 1.00 66.19 73 GLU A O 1
ATOM 616 N N . LYS A 1 74 ? -19.174 8.359 14.602 1.00 70.38 74 LYS A N 1
ATOM 617 C CA . LYS A 1 74 ? -20.293 7.777 13.884 1.00 70.38 74 LYS A CA 1
ATOM 618 C C . LYS A 1 74 ? -20.374 8.485 12.540 1.00 70.38 74 LYS A C 1
ATOM 620 O O . LYS A 1 74 ? -20.257 9.709 12.472 1.00 70.38 74 LYS A O 1
ATOM 625 N N . VAL A 1 75 ? -20.550 7.696 11.488 1.00 77.81 75 VAL A N 1
ATOM 626 C CA . VAL A 1 75 ? -20.891 8.233 10.173 1.00 77.81 75 VAL A CA 1
ATOM 627 C C . VAL A 1 75 ? -22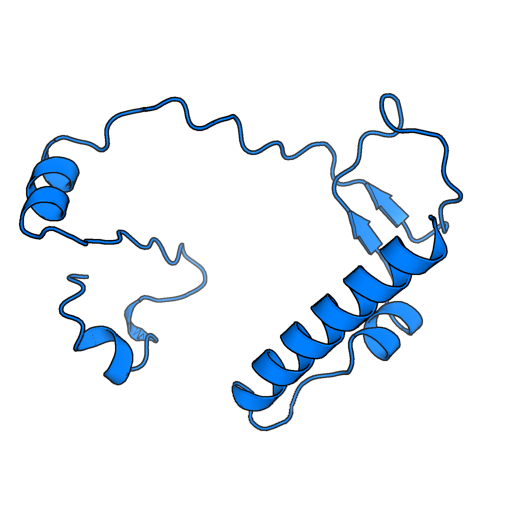.144 9.096 10.335 1.00 77.81 75 VAL A C 1
ATOM 629 O O . VAL A 1 75 ? -22.958 8.836 11.225 1.00 77.81 75 VAL A O 1
ATOM 632 N N . ASP A 1 76 ? -22.272 10.143 9.520 1.00 83.25 76 ASP A N 1
ATOM 633 C CA . ASP A 1 76 ? -23.452 11.005 9.574 1.00 83.25 76 ASP A CA 1
ATOM 634 C C . ASP A 1 76 ? -24.743 10.176 9.442 1.00 83.25 76 ASP A C 1
ATOM 636 O O . ASP A 1 76 ? -24.740 9.102 8.832 1.00 83.25 76 ASP A O 1
ATOM 640 N N . GLY A 1 77 ? -25.834 10.654 10.047 1.00 86.00 77 GLY A N 1
ATOM 641 C CA . GLY A 1 77 ? -27.055 9.864 10.241 1.00 86.00 77 GLY A CA 1
ATOM 642 C C . GLY A 1 77 ? -27.632 9.303 8.939 1.00 86.00 77 GLY A C 1
ATOM 643 O O . GLY A 1 77 ? -28.126 8.179 8.927 1.00 86.00 77 GLY A O 1
ATOM 644 N N . GLU A 1 78 ? -27.493 10.044 7.838 1.00 88.69 78 GLU A N 1
ATOM 645 C CA . GLU A 1 78 ? -27.888 9.595 6.500 1.00 88.69 78 GLU A CA 1
ATOM 646 C C . GLU A 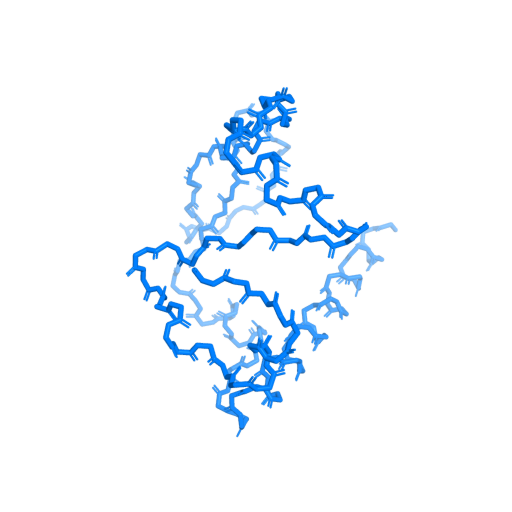1 78 ? -27.093 8.359 6.048 1.00 88.69 78 GLU A C 1
ATOM 648 O O . GLU A 1 78 ? -27.668 7.359 5.614 1.00 88.69 78 GLU A O 1
ATOM 653 N N . TYR A 1 79 ? -25.766 8.385 6.189 1.00 85.00 79 TYR A N 1
ATOM 654 C CA . TYR A 1 79 ? -24.918 7.260 5.798 1.00 85.00 79 TYR A CA 1
ATOM 655 C C . TYR A 1 79 ? -25.088 6.066 6.733 1.00 85.00 79 TYR A C 1
ATOM 657 O O . TYR A 1 79 ? -25.047 4.933 6.261 1.00 85.00 79 TYR A O 1
ATOM 665 N N . ASP A 1 80 ? -25.301 6.289 8.032 1.00 86.94 80 ASP A N 1
ATOM 666 C CA . ASP A 1 80 ? -25.584 5.205 8.976 1.00 86.94 80 ASP A CA 1
ATOM 667 C C . ASP A 1 80 ? -26.882 4.471 8.598 1.00 86.94 80 ASP A C 1
ATOM 669 O O . ASP A 1 80 ? -26.900 3.241 8.538 1.00 86.94 80 ASP A O 1
ATOM 673 N N . GLU A 1 81 ? -27.946 5.194 8.237 1.00 89.25 81 GLU A N 1
ATOM 674 C CA . GLU A 1 81 ? -29.193 4.586 7.760 1.00 89.25 81 GLU A CA 1
ATOM 675 C C . GLU A 1 81 ? -28.971 3.771 6.475 1.00 89.25 81 GLU A C 1
ATOM 677 O O . GLU A 1 81 ? -29.357 2.601 6.414 1.00 89.25 81 GLU A O 1
ATOM 682 N N . ILE A 1 82 ? -28.281 4.343 5.479 1.00 85.81 82 ILE A N 1
ATOM 683 C CA . ILE A 1 82 ? -27.995 3.681 4.195 1.00 85.81 82 ILE A CA 1
ATOM 684 C C . ILE A 1 82 ? -27.138 2.424 4.388 1.00 85.81 82 ILE A C 1
ATOM 686 O O . ILE A 1 82 ? -27.413 1.381 3.785 1.00 85.81 82 ILE A O 1
ATOM 690 N N . LEU A 1 83 ? -26.096 2.500 5.218 1.00 85.50 83 LEU A N 1
ATOM 691 C CA . LEU A 1 83 ? -25.186 1.385 5.468 1.00 85.50 83 LEU A CA 1
ATOM 692 C C . LEU A 1 83 ? -25.884 0.239 6.204 1.00 85.50 83 LEU A C 1
ATOM 694 O O . LEU A 1 83 ? -25.635 -0.925 5.875 1.00 85.50 83 LEU A O 1
ATOM 698 N N . ASN A 1 84 ? -26.805 0.560 7.116 1.00 88.25 84 ASN A N 1
ATOM 699 C CA . ASN A 1 84 ? -27.585 -0.413 7.880 1.00 88.25 84 ASN A CA 1
ATOM 700 C C . ASN A 1 84 ? -28.725 -1.075 7.082 1.00 88.25 84 ASN A C 1
ATOM 702 O O . ASN A 1 84 ? -29.329 -2.032 7.567 1.00 88.25 84 ASN A O 1
ATOM 706 N N . LEU A 1 85 ? -28.994 -0.662 5.834 1.00 88.12 85 LEU A N 1
ATOM 707 C CA . LEU A 1 85 ? -29.978 -1.333 4.967 1.00 88.12 85 LEU 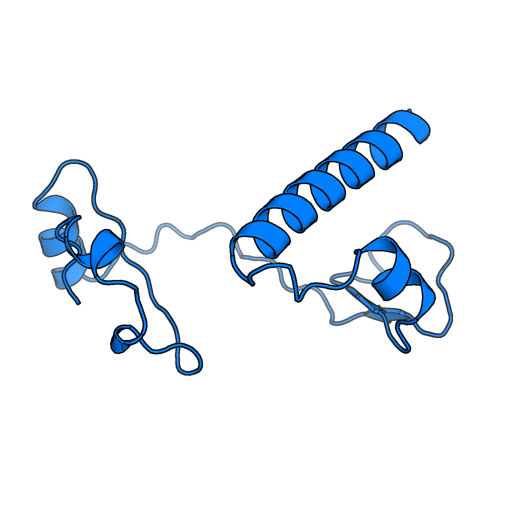A CA 1
ATOM 708 C C . LEU A 1 85 ? -29.612 -2.794 4.650 1.00 88.12 85 LEU A C 1
ATOM 710 O O . LEU A 1 85 ? -30.469 -3.560 4.199 1.00 88.12 85 LEU A O 1
ATOM 714 N N . ARG A 1 86 ? -28.343 -3.194 4.820 1.00 83.06 86 ARG A N 1
ATOM 715 C CA . ARG A 1 86 ? -27.864 -4.565 4.588 1.00 83.06 86 ARG A CA 1
ATOM 716 C C . ARG A 1 86 ? -26.843 -4.969 5.644 1.00 83.06 86 ARG A C 1
ATOM 718 O O . ARG A 1 86 ? -26.076 -4.149 6.125 1.00 83.06 86 ARG A O 1
ATOM 725 N N . ASN A 1 87 ? -26.754 -6.273 5.908 1.00 82.44 87 ASN A N 1
ATOM 726 C CA . ASN A 1 87 ? -25.802 -6.837 6.878 1.00 82.44 87 ASN A CA 1
ATOM 727 C C . ASN A 1 87 ? -24.321 -6.616 6.521 1.00 82.44 87 ASN A C 1
ATOM 729 O O . ASN A 1 87 ? -23.446 -6.840 7.353 1.00 82.44 87 ASN A O 1
ATOM 733 N N . SER A 1 88 ? -24.006 -6.271 5.272 1.00 80.00 88 SER A N 1
ATOM 734 C CA . SER A 1 88 ? -22.630 -6.066 4.820 1.00 80.00 88 SER A CA 1
ATOM 735 C C . SER A 1 88 ? -22.615 -5.005 3.731 1.00 80.00 88 SER A C 1
ATOM 737 O O . SER A 1 88 ? -22.855 -5.301 2.559 1.00 80.00 88 SER A O 1
ATOM 739 N N . THR A 1 89 ? -22.354 -3.769 4.140 1.00 78.44 89 THR A N 1
ATOM 740 C CA . THR A 1 89 ? -22.254 -2.613 3.248 1.00 78.44 89 THR A CA 1
ATOM 741 C C . THR A 1 89 ? -20.898 -1.953 3.456 1.00 78.44 89 THR A C 1
ATOM 743 O O . THR A 1 89 ? -20.452 -1.792 4.589 1.00 78.44 89 THR A O 1
ATOM 746 N N . VAL A 1 90 ? -20.228 -1.593 2.362 1.00 79.31 90 VAL A N 1
ATOM 747 C CA . VAL A 1 90 ? -18.944 -0.885 2.385 1.00 79.31 90 VAL A CA 1
ATOM 748 C C . VAL A 1 90 ? -19.138 0.450 1.677 1.00 79.31 90 VAL A C 1
ATOM 750 O O . VAL A 1 90 ? -19.589 0.472 0.535 1.00 79.31 90 VAL A O 1
ATOM 753 N N . LEU A 1 91 ? -18.798 1.549 2.350 1.00 79.12 91 LEU A N 1
ATOM 754 C CA . LEU A 1 91 ? -18.702 2.870 1.731 1.00 79.12 91 LEU A CA 1
ATOM 755 C C . LEU A 1 91 ? -17.277 3.068 1.213 1.00 79.12 91 LEU A C 1
ATOM 757 O O . LEU A 1 91 ? -16.317 2.915 1.968 1.00 79.12 91 LEU A O 1
ATOM 761 N N . ILE A 1 92 ? -17.139 3.418 -0.064 1.00 78.25 92 ILE A N 1
ATOM 762 C CA . ILE A 1 92 ? -15.841 3.662 -0.698 1.00 78.25 92 ILE A CA 1
ATOM 763 C C . ILE A 1 92 ? -15.825 5.088 -1.240 1.00 78.25 92 ILE A C 1
ATOM 765 O O . ILE A 1 92 ? -16.670 5.453 -2.051 1.00 78.25 92 ILE A O 1
ATOM 769 N N . SER A 1 93 ? -14.832 5.875 -0.828 1.00 78.88 93 SER A N 1
ATOM 770 C CA . SER A 1 93 ? -14.518 7.159 -1.456 1.00 78.88 93 SER A CA 1
ATOM 771 C C . SER A 1 93 ? -13.327 6.982 -2.393 1.00 78.88 93 SER A C 1
ATOM 773 O O . SER A 1 93 ? -12.248 6.582 -1.957 1.00 78.88 93 SER A O 1
ATOM 775 N N . PHE A 1 94 ? -13.514 7.277 -3.679 1.00 77.69 94 PHE A N 1
ATOM 776 C CA . PHE A 1 94 ? -12.446 7.213 -4.687 1.00 77.69 94 PHE A CA 1
ATOM 777 C C . PHE A 1 94 ? -11.576 8.486 -4.721 1.00 77.69 94 PHE A C 1
ATOM 779 O O . PHE A 1 94 ? -10.546 8.533 -5.398 1.00 77.69 94 PHE A O 1
ATOM 786 N N . GLY A 1 95 ? -11.955 9.513 -3.953 1.00 77.06 95 GLY A N 1
ATOM 787 C CA . GLY A 1 95 ? -11.317 10.825 -3.987 1.00 77.06 95 GLY A CA 1
ATOM 788 C C . GLY A 1 95 ? -11.521 11.542 -5.326 1.00 77.06 95 GLY A C 1
ATOM 789 O O . GLY A 1 95 ? -12.423 11.223 -6.092 1.00 77.06 95 GLY A O 1
ATOM 790 N N . THR A 1 96 ? -10.686 12.545 -5.601 1.00 77.31 96 THR A N 1
ATOM 791 C CA . THR A 1 96 ? -10.792 13.369 -6.823 1.00 77.31 96 THR A CA 1
ATOM 792 C C . THR A 1 96 ? -10.038 12.777 -8.016 1.00 77.31 96 THR A C 1
ATOM 794 O O . THR A 1 96 ? -10.294 13.149 -9.155 1.00 77.31 96 THR A O 1
ATOM 797 N N . VAL A 1 97 ? -9.066 11.896 -7.761 1.00 79.31 97 VAL A N 1
ATOM 798 C CA . VAL A 1 97 ? -8.128 11.404 -8.785 1.00 79.31 97 VAL A CA 1
ATOM 799 C C . VAL A 1 97 ? -8.687 10.202 -9.544 1.00 79.31 97 VAL A C 1
ATOM 801 O O . VAL A 1 97 ? -8.377 10.030 -10.718 1.00 79.31 97 VAL A O 1
ATOM 804 N N . VAL A 1 98 ? -9.504 9.379 -8.888 1.00 78.38 98 VAL A N 1
ATOM 805 C CA . VAL A 1 98 ? -10.122 8.197 -9.493 1.00 78.38 98 VAL A CA 1
ATOM 806 C C . VAL A 1 98 ? -11.626 8.407 -9.493 1.00 78.38 98 VAL A C 1
ATOM 808 O O . VAL A 1 98 ? -12.210 8.702 -8.453 1.00 78.38 98 VAL A O 1
ATOM 811 N N . LEU A 1 99 ? -12.257 8.282 -10.659 1.00 79.38 99 LEU A N 1
ATOM 812 C CA . LEU A 1 99 ? -13.696 8.460 -10.775 1.00 79.38 99 LEU A CA 1
ATOM 813 C C . LEU A 1 99 ? -14.413 7.139 -10.516 1.00 79.38 99 LEU A C 1
ATOM 815 O O . LEU A 1 99 ? -14.028 6.078 -11.007 1.00 79.38 99 LEU A O 1
ATOM 819 N N . SER A 1 100 ? -15.517 7.220 -9.783 1.00 77.12 100 SER A N 1
ATOM 820 C CA . SER A 1 100 ? -16.413 6.088 -9.553 1.00 77.12 100 SER A CA 1
ATOM 821 C C . SER A 1 100 ? -17.018 5.540 -10.857 1.00 77.12 100 SER A C 1
ATOM 823 O O . SER A 1 100 ? -17.317 4.347 -10.952 1.00 77.12 100 SER A O 1
ATOM 825 N N . SER A 1 101 ? -17.122 6.382 -11.894 1.00 79.31 101 SER A N 1
ATOM 826 C CA . SER A 1 101 ? -17.523 5.994 -13.252 1.00 79.31 101 SER A CA 1
ATOM 827 C C . SER A 1 101 ? -16.631 4.912 -13.849 1.00 79.31 101 SER A C 1
ATOM 829 O O . SER A 1 101 ? -17.134 4.023 -14.541 1.00 79.31 101 SER A O 1
ATOM 831 N N . ASP A 1 102 ? -15.337 4.962 -13.531 1.00 82.31 102 ASP A N 1
ATOM 832 C CA . ASP A 1 102 ? -14.303 4.123 -14.136 1.00 82.31 102 ASP A CA 1
ATOM 833 C C . ASP A 1 102 ? -14.248 2.730 -13.492 1.00 82.31 102 ASP A C 1
ATOM 835 O O . ASP A 1 102 ? -13.525 1.847 -13.955 1.00 82.31 102 ASP A O 1
ATOM 839 N N . MET A 1 103 ? -15.035 2.496 -12.434 1.00 81.69 103 MET A N 1
ATOM 840 C CA . MET A 1 103 ? -15.171 1.174 -11.834 1.00 81.69 103 MET A CA 1
ATOM 841 C C . MET A 1 103 ? -15.756 0.187 -12.866 1.00 81.69 103 MET A C 1
ATOM 843 O O . MET A 1 103 ? -16.782 0.488 -13.480 1.00 81.69 103 MET A O 1
ATOM 847 N N . PRO A 1 104 ? -15.174 -1.012 -13.054 1.00 81.06 104 PRO A N 1
ATOM 848 C CA . PRO A 1 104 ? -15.732 -2.002 -13.970 1.00 81.06 104 PRO A CA 1
ATOM 849 C C . PRO A 1 104 ? -17.127 -2.457 -13.530 1.00 81.06 104 PRO A C 1
ATOM 851 O O . PRO A 1 104 ? -17.375 -2.670 -12.339 1.00 81.06 104 PRO A O 1
ATOM 854 N N . ASP A 1 105 ? -18.032 -2.669 -14.486 1.00 80.38 105 ASP A N 1
ATOM 855 C CA . ASP A 1 105 ? -19.439 -2.968 -14.187 1.00 80.38 105 ASP A CA 1
ATOM 856 C C . ASP A 1 105 ? -19.618 -4.252 -13.369 1.00 80.38 105 ASP A C 1
ATOM 858 O O . ASP A 1 105 ? -20.500 -4.319 -12.514 1.00 80.38 105 ASP A O 1
ATOM 862 N N . SER A 1 106 ? -18.718 -5.229 -13.527 1.00 77.88 106 SER A N 1
ATOM 863 C CA . SER A 1 106 ? -18.678 -6.454 -12.716 1.00 77.88 106 SER A CA 1
ATOM 864 C C . SER A 1 106 ? -18.664 -6.186 -11.207 1.00 77.88 106 SER A C 1
ATOM 866 O O . SER A 1 106 ? -19.214 -6.978 -10.446 1.00 77.88 106 SER A O 1
ATOM 868 N N . PHE A 1 107 ? -18.072 -5.070 -10.771 1.00 69.06 107 PHE A N 1
ATOM 869 C CA . PHE A 1 107 ? -18.037 -4.659 -9.366 1.00 69.06 107 PHE A CA 1
ATOM 870 C C . PHE A 1 107 ? -19.231 -3.782 -8.967 1.00 69.06 107 PHE A C 1
ATOM 872 O O . PHE A 1 107 ? -19.623 -3.786 -7.802 1.00 69.06 107 PHE A O 1
ATOM 879 N N . LYS A 1 108 ? -19.870 -3.100 -9.926 1.00 68.94 108 LYS A N 1
ATOM 880 C CA . LYS A 1 108 ? -21.089 -2.302 -9.704 1.00 68.94 108 LYS A CA 1
ATOM 881 C C . LYS A 1 108 ? -22.314 -3.180 -9.436 1.00 68.94 108 LYS A C 1
ATOM 883 O O . LYS A 1 108 ? -23.185 -2.815 -8.648 1.00 68.94 108 LYS A O 1
ATOM 888 N N . PHE A 1 109 ? -22.366 -4.371 -10.043 1.00 55.75 109 PHE A N 1
ATOM 889 C CA . PHE A 1 109 ? -23.466 -5.327 -9.853 1.00 55.75 109 PHE A CA 1
ATOM 890 C C . PHE A 1 109 ? -23.557 -5.901 -8.436 1.00 55.75 109 PHE A C 1
ATOM 892 O O . PHE A 1 109 ? -24.630 -6.370 -8.050 1.00 55.75 109 PHE A O 1
ATOM 899 N N . LEU A 1 110 ? -22.510 -5.769 -7.610 1.00 48.97 110 LEU A N 1
ATOM 900 C CA . LEU A 1 110 ? -22.585 -6.005 -6.165 1.00 48.97 110 LEU A CA 1
ATOM 901 C C . LEU A 1 110 ? -23.319 -4.856 -5.443 1.00 48.97 110 LEU A C 1
ATOM 903 O O . LEU A 1 110 ? -22.919 -4.435 -4.368 1.00 48.97 110 LEU A O 1
ATOM 907 N N . LYS A 1 111 ? -24.385 -4.326 -6.058 1.00 44.22 111 LYS A N 1
ATOM 908 C CA . LYS A 1 111 ? -25.356 -3.355 -5.534 1.00 44.22 111 LYS A CA 1
ATOM 909 C C . LYS A 1 111 ? -24.733 -2.277 -4.634 1.00 44.22 111 LYS A C 1
ATOM 911 O O . LYS A 1 111 ? -25.308 -1.928 -3.606 1.00 44.22 111 LYS A O 1
ATOM 916 N N . MET A 1 112 ? -23.560 -1.776 -5.003 1.00 43.81 112 MET A N 1
ATOM 917 C CA . MET A 1 112 ? -22.907 -0.667 -4.325 1.00 43.81 112 MET A CA 1
ATOM 918 C C . MET A 1 112 ? -23.505 0.589 -4.943 1.00 43.81 112 MET A C 1
ATOM 920 O O . MET A 1 112 ? -23.367 0.814 -6.143 1.00 43.81 112 MET A O 1
ATOM 924 N N . TRP A 1 113 ? -24.305 1.311 -4.166 1.00 44.22 113 TRP A N 1
ATOM 925 C CA . TRP A 1 113 ? -24.879 2.567 -4.629 1.00 44.22 113 TRP A CA 1
ATOM 926 C C . TRP A 1 113 ? -23.752 3.600 -4.720 1.00 44.22 113 TRP A C 1
ATOM 928 O O . TRP A 1 113 ? -22.922 3.672 -3.813 1.00 44.22 113 TRP A O 1
ATOM 938 N N . PHE A 1 114 ? -23.704 4.313 -5.846 1.00 43.22 114 PHE A N 1
ATOM 939 C CA . PHE A 1 114 ? -22.870 5.498 -6.039 1.00 43.22 114 PHE A CA 1
ATOM 940 C C . PHE A 1 114 ? -23.577 6.734 -5.501 1.00 43.22 114 PHE A C 1
ATOM 942 O O . PHE A 1 114 ? -24.825 6.767 -5.618 1.00 43.22 114 PHE A O 1
#

pLDDT: mean 80.9, std 12.13, range [43.22, 95.44]

Secondary structure (DSSP, 8-state):
-HHHHHHHHHHHHHHHHHHHHHHTTT----HHHHHHH-S-EEE---TTTSPP----TTEEE------------PPPHHHHHHHHTSSS------TTTS-GGGS-HHHHTTT---